Protein AF-A0A7D5MIF5-F1 (afdb_monomer_lite)

Sequence (138 aa):
MKKKLLGYWILSRGESYAINSAGEEILTATLKPGASAYAFREDGTATGYDLTGNFPEEDFNWELSKVESHDGVYSGKLSVFNDKTKANAGQLFIGADGKLSYSIAYFDNTPPELVLETIHVPVYPHKEIWVEYKYVKK

Radius of gyration: 15.12 Å; chains: 1; bounding box: 33×37×41 Å

Structure (mmCIF, N/CA/C/O backbone):
data_AF-A0A7D5MIF5-F1
#
_entry.id   AF-A0A7D5MIF5-F1
#
loop_
_atom_site.group_PDB
_atom_site.id
_atom_site.type_symbol
_atom_site.label_atom_id
_atom_site.label_alt_id
_atom_site.label_comp_id
_atom_site.label_asym_id
_atom_site.label_entity_id
_atom_site.label_seq_id
_atom_site.pdbx_PDB_ins_code
_atom_site.Cartn_x
_atom_site.Cartn_y
_atom_site.Cartn_z
_atom_site.occupancy
_atom_site.B_iso_or_equiv
_atom_site.auth_seq_id
_atom_site.auth_comp_id
_atom_site.auth_asym_id
_atom_site.auth_atom_id
_atom_site.pdbx_PDB_model_num
ATOM 1 N N . MET A 1 1 ? 3.089 7.206 14.497 1.00 79.88 1 MET A N 1
ATOM 2 C CA . MET A 1 1 ? 2.515 6.636 13.256 1.00 79.88 1 MET A CA 1
ATOM 3 C C . MET A 1 1 ? 1.491 5.520 13.494 1.00 79.88 1 MET A C 1
ATOM 5 O O . MET A 1 1 ? 0.372 5.689 13.040 1.00 79.88 1 MET A O 1
ATOM 9 N N . LYS A 1 2 ? 1.789 4.441 14.247 1.00 86.12 2 LYS A N 1
ATOM 10 C CA . LYS A 1 2 ? 0.867 3.288 14.430 1.00 86.12 2 LYS A CA 1
ATOM 11 C C . LYS A 1 2 ? -0.587 3.668 14.779 1.00 86.12 2 LYS A C 1
ATOM 13 O O . LYS A 1 2 ? -1.497 3.292 14.055 1.00 86.12 2 LYS A O 1
ATOM 18 N N . LYS A 1 3 ? -0.802 4.493 15.816 1.00 90.81 3 LYS A N 1
ATOM 19 C CA . LYS A 1 3 ? -2.149 4.974 16.205 1.00 90.81 3 LYS A CA 1
ATOM 20 C C . LYS A 1 3 ? -2.838 5.841 15.141 1.00 90.81 3 LYS A C 1
ATOM 22 O O . LYS A 1 3 ? -4.058 5.847 15.065 1.00 90.81 3 LYS A O 1
ATOM 27 N N . LYS A 1 4 ? -2.070 6.575 14.328 1.00 90.75 4 LYS A N 1
ATOM 28 C CA . LYS A 1 4 ? -2.608 7.457 13.279 1.00 90.75 4 LYS A CA 1
ATOM 29 C C . LYS A 1 4 ? -3.190 6.653 12.110 1.00 90.75 4 LYS A C 1
ATOM 31 O O . LYS A 1 4 ? -4.200 7.071 11.549 1.00 90.75 4 LYS A O 1
ATOM 36 N N . LEU A 1 5 ? -2.598 5.490 11.816 1.00 94.00 5 LEU A N 1
ATOM 37 C CA . LEU A 1 5 ? -3.027 4.581 10.751 1.00 94.00 5 LEU A CA 1
ATOM 38 C C . LEU A 1 5 ? -4.327 3.826 11.081 1.00 94.00 5 LEU A C 1
ATOM 40 O O . LEU A 1 5 ? -5.017 3.401 10.167 1.00 94.00 5 LEU A O 1
ATOM 44 N N . LEU A 1 6 ? -4.696 3.685 12.358 1.00 96.31 6 LEU A N 1
ATOM 45 C CA . LEU A 1 6 ? -5.922 2.980 12.750 1.00 96.31 6 LEU A CA 1
ATOM 46 C C . LEU A 1 6 ? -7.177 3.634 12.160 1.00 96.31 6 LEU A C 1
ATOM 48 O O . LEU A 1 6 ? -7.276 4.863 12.130 1.00 96.31 6 LEU A O 1
ATOM 52 N N . GLY A 1 7 ? -8.150 2.816 11.765 1.00 96.69 7 GLY A N 1
ATOM 53 C CA . GLY A 1 7 ? -9.421 3.258 11.188 1.00 96.69 7 GLY A CA 1
ATOM 54 C C . GLY A 1 7 ? -9.557 2.940 9.700 1.00 96.69 7 GLY A C 1
ATOM 55 O O . GLY A 1 7 ? -8.765 2.176 9.145 1.00 96.69 7 GLY A O 1
ATOM 56 N N . TYR A 1 8 ? -10.594 3.511 9.083 1.00 97.38 8 TYR A N 1
ATOM 57 C CA . TYR A 1 8 ? -10.980 3.252 7.698 1.00 97.38 8 TYR A CA 1
ATOM 58 C C . TYR A 1 8 ? -10.419 4.313 6.745 1.00 97.38 8 TYR A C 1
ATOM 60 O O . TYR A 1 8 ? -10.546 5.518 6.973 1.00 97.38 8 TYR A O 1
ATOM 68 N N . TRP A 1 9 ? -9.822 3.848 5.654 1.00 97.94 9 TRP A N 1
ATOM 69 C CA . TRP A 1 9 ? -9.142 4.644 4.643 1.00 97.94 9 TRP A CA 1
ATOM 70 C C . TRP A 1 9 ? -9.696 4.290 3.276 1.00 97.94 9 TRP A C 1
ATOM 72 O O . TRP A 1 9 ? -9.552 3.152 2.841 1.00 97.94 9 TRP A O 1
ATOM 82 N N . ILE A 1 10 ? -10.304 5.253 2.585 1.00 97.38 10 ILE A N 1
ATOM 83 C CA . ILE A 1 10 ? -10.847 5.038 1.241 1.00 97.38 10 ILE A CA 1
ATOM 84 C C . ILE A 1 10 ? -9.925 5.633 0.185 1.00 97.38 10 ILE A C 1
ATOM 86 O O . ILE A 1 10 ? -9.389 6.728 0.371 1.00 97.38 10 ILE A O 1
ATOM 90 N N . LEU A 1 11 ? -9.746 4.915 -0.921 1.00 97.62 11 LEU A N 1
ATOM 91 C CA . LEU A 1 11 ? -8.931 5.369 -2.038 1.00 97.62 11 LEU A CA 1
ATOM 92 C C . LEU A 1 11 ? -9.509 6.670 -2.605 1.00 97.62 11 LEU A C 1
ATOM 94 O O . LEU A 1 11 ? -10.678 6.723 -2.987 1.00 97.62 11 LEU A O 1
ATOM 98 N N . SER A 1 12 ? -8.696 7.716 -2.692 1.00 97.44 12 SER A N 1
ATOM 99 C CA . SER A 1 12 ? -9.042 8.962 -3.381 1.00 97.44 12 SER A CA 1
ATOM 100 C C . SER A 1 12 ? -8.341 9.090 -4.730 1.00 97.44 12 SER A C 1
ATOM 102 O O . SER A 1 12 ? -8.884 9.733 -5.625 1.00 97.44 12 SER A O 1
ATOM 104 N N . ARG A 1 13 ? -7.175 8.455 -4.897 1.00 97.12 13 ARG A N 1
ATOM 105 C CA . ARG A 1 13 ? -6.418 8.394 -6.153 1.00 97.12 13 ARG A CA 1
ATOM 106 C C . ARG A 1 13 ? -5.566 7.130 -6.178 1.00 97.12 13 ARG A C 1
ATOM 108 O O . ARG A 1 13 ? -4.960 6.802 -5.166 1.00 97.12 13 ARG A O 1
ATOM 115 N N . GLY A 1 14 ? -5.497 6.441 -7.310 1.00 97.06 14 GLY A N 1
ATOM 116 C CA . GLY A 1 14 ? -4.533 5.364 -7.525 1.00 97.06 14 GLY A CA 1
ATOM 117 C C . GLY A 1 14 ? -3.981 5.457 -8.937 1.00 97.06 14 GLY A C 1
ATOM 118 O O . GLY A 1 14 ? -4.758 5.586 -9.881 1.00 97.06 14 GLY A O 1
ATOM 119 N N . GLU A 1 15 ? -2.666 5.438 -9.078 1.00 98.19 15 GLU A N 1
ATOM 120 C CA . GLU A 1 15 ? -1.958 5.717 -10.325 1.00 98.19 15 GLU A CA 1
ATOM 121 C C . GLU A 1 15 ? -0.811 4.725 -10.474 1.00 98.19 15 GLU A C 1
ATOM 123 O O . GLU A 1 15 ? -0.050 4.508 -9.535 1.00 98.19 15 GLU A O 1
ATOM 128 N N . SER A 1 16 ? -0.700 4.103 -11.645 1.00 97.00 16 SER A N 1
ATOM 129 C CA . SER A 1 16 ? 0.454 3.275 -11.981 1.00 97.00 16 SER A CA 1
ATOM 130 C C . SER A 1 16 ? 1.349 4.013 -12.955 1.00 97.00 16 SER A C 1
ATOM 132 O O . SER A 1 16 ? 0.902 4.443 -14.021 1.00 97.00 16 SER A O 1
ATOM 134 N N . TYR A 1 17 ? 2.620 4.111 -12.602 1.00 97.69 17 TYR A N 1
ATOM 135 C CA . TYR A 1 17 ? 3.635 4.829 -13.351 1.00 97.69 17 TYR A CA 1
ATOM 136 C C . TYR A 1 17 ? 4.674 3.859 -13.890 1.00 97.69 17 TYR A C 1
ATOM 138 O O . TYR A 1 17 ? 4.924 2.815 -13.289 1.00 97.69 17 TYR A O 1
ATOM 146 N N . ALA A 1 18 ? 5.287 4.206 -15.015 1.00 97.56 18 ALA A N 1
ATOM 147 C CA . ALA A 1 18 ? 6.400 3.460 -15.574 1.00 97.56 18 ALA A CA 1
ATOM 148 C C . ALA A 1 18 ? 7.444 4.393 -16.184 1.00 97.56 18 ALA A C 1
ATOM 150 O O . ALA A 1 18 ? 7.113 5.485 -16.639 1.00 97.56 18 ALA A O 1
ATOM 151 N N . ILE A 1 19 ? 8.690 3.929 -16.280 1.00 97.75 19 ILE A N 1
ATOM 152 C CA . ILE A 1 19 ? 9.721 4.605 -17.076 1.00 97.75 19 ILE A CA 1
ATOM 153 C C . ILE A 1 19 ? 9.744 4.001 -18.484 1.00 97.75 19 ILE A C 1
ATOM 155 O O . ILE A 1 19 ? 10.046 2.818 -18.661 1.00 97.75 19 ILE A O 1
ATOM 159 N N . ASN A 1 20 ? 9.435 4.800 -19.505 1.00 92.56 20 ASN A N 1
ATOM 160 C CA . ASN A 1 20 ? 9.435 4.355 -20.899 1.00 92.56 20 ASN A CA 1
ATOM 161 C C . ASN A 1 20 ? 10.864 4.114 -21.445 1.00 92.56 20 ASN A C 1
ATOM 163 O O . ASN A 1 20 ? 11.877 4.355 -20.781 1.00 92.56 20 ASN A O 1
ATOM 167 N N . SER A 1 21 ? 10.972 3.638 -22.689 1.00 87.88 21 SER A N 1
ATOM 168 C CA . SER A 1 21 ? 12.272 3.365 -23.323 1.00 87.88 21 SER A CA 1
ATOM 169 C C . SER A 1 21 ? 13.156 4.611 -23.479 1.00 87.88 21 SER A C 1
ATOM 171 O O . SER A 1 21 ? 14.381 4.482 -23.473 1.00 87.88 21 SER A O 1
ATOM 173 N N . ALA A 1 22 ? 12.561 5.805 -23.570 1.00 91.81 22 ALA A N 1
ATOM 174 C CA . ALA A 1 22 ? 13.268 7.085 -23.618 1.00 91.81 22 ALA A CA 1
ATOM 175 C C . ALA A 1 22 ? 13.756 7.562 -22.235 1.00 91.81 22 ALA A C 1
ATOM 177 O O . ALA A 1 22 ? 14.576 8.472 -22.162 1.00 91.81 22 ALA A O 1
ATOM 178 N N . GLY A 1 23 ? 13.342 6.906 -21.144 1.00 93.75 23 GLY A N 1
ATOM 179 C CA . GLY A 1 23 ? 13.682 7.308 -19.778 1.00 93.75 23 GLY A CA 1
ATOM 180 C C . GLY A 1 23 ? 12.702 8.303 -19.157 1.00 93.75 23 GLY A C 1
ATOM 181 O O . GLY A 1 23 ? 13.037 8.901 -18.142 1.00 93.75 23 GLY A O 1
ATOM 182 N N . GLU A 1 24 ? 11.520 8.479 -19.745 1.00 96.44 24 GLU A N 1
ATOM 183 C CA . GLU A 1 24 ? 10.491 9.392 -19.246 1.00 96.44 24 GLU A CA 1
ATOM 184 C C . GLU A 1 24 ? 9.490 8.640 -18.370 1.00 96.44 24 GLU A C 1
ATOM 186 O O . GLU A 1 24 ? 9.083 7.521 -18.701 1.00 96.44 24 GLU A O 1
ATOM 191 N N . GLU A 1 25 ? 9.068 9.275 -17.280 1.00 97.31 25 GLU A N 1
ATOM 192 C CA . GLU A 1 25 ? 7.943 8.811 -16.476 1.00 97.31 25 GLU A CA 1
ATOM 193 C C . GLU A 1 25 ? 6.633 8.998 -17.244 1.00 97.31 25 GLU A C 1
ATOM 195 O O . GLU A 1 25 ? 6.338 10.076 -17.764 1.00 97.31 25 GLU A O 1
ATOM 200 N N . ILE A 1 26 ? 5.843 7.931 -17.312 1.00 97.25 26 ILE A N 1
ATOM 201 C CA . ILE A 1 26 ? 4.525 7.927 -17.933 1.00 97.25 26 ILE A CA 1
ATOM 202 C C . ILE A 1 26 ? 3.492 7.332 -16.979 1.00 97.25 26 ILE A C 1
ATOM 204 O O . ILE A 1 26 ? 3.731 6.314 -16.329 1.00 97.25 26 ILE A O 1
ATOM 208 N N . LEU A 1 27 ? 2.308 7.939 -16.946 1.00 97.19 27 LEU A N 1
ATOM 209 C CA . LEU A 1 27 ? 1.134 7.358 -16.307 1.00 97.19 27 LEU A CA 1
ATOM 210 C C . LEU A 1 27 ? 0.564 6.266 -17.222 1.00 97.19 27 LEU A C 1
ATOM 212 O O . LEU A 1 27 ? 0.212 6.530 -18.371 1.00 97.19 27 LEU A O 1
ATOM 216 N N . THR A 1 28 ? 0.470 5.041 -16.714 1.00 95.75 28 THR A N 1
ATOM 217 C CA . THR A 1 28 ? 0.037 3.866 -17.490 1.00 95.75 28 THR A CA 1
ATOM 218 C C . THR A 1 28 ? -1.401 3.456 -17.195 1.00 95.75 28 THR A C 1
ATOM 220 O O . THR A 1 28 ? -2.097 2.967 -18.084 1.00 95.75 28 THR A O 1
ATOM 223 N N . ALA A 1 29 ? -1.871 3.673 -15.966 1.00 95.44 29 ALA A N 1
ATOM 224 C CA . ALA A 1 29 ? -3.231 3.354 -15.556 1.00 95.44 29 ALA A CA 1
ATOM 225 C C . ALA A 1 29 ? -3.659 4.175 -14.337 1.00 95.44 29 ALA A C 1
ATOM 227 O O . ALA A 1 29 ? -2.831 4.604 -13.534 1.00 95.44 29 ALA A O 1
ATOM 228 N N . THR A 1 30 ? -4.972 4.326 -14.169 1.00 96.31 30 THR A N 1
ATOM 229 C CA . THR A 1 30 ? -5.580 4.951 -12.989 1.00 96.31 30 THR A CA 1
ATOM 230 C C . THR A 1 30 ? -6.656 4.057 -12.395 1.00 96.31 30 THR A C 1
ATOM 232 O O . THR A 1 30 ? -7.458 3.472 -13.125 1.00 96.31 30 THR A O 1
ATOM 235 N N . LEU A 1 31 ? -6.738 4.020 -11.070 1.00 93.19 31 LEU A N 1
ATOM 236 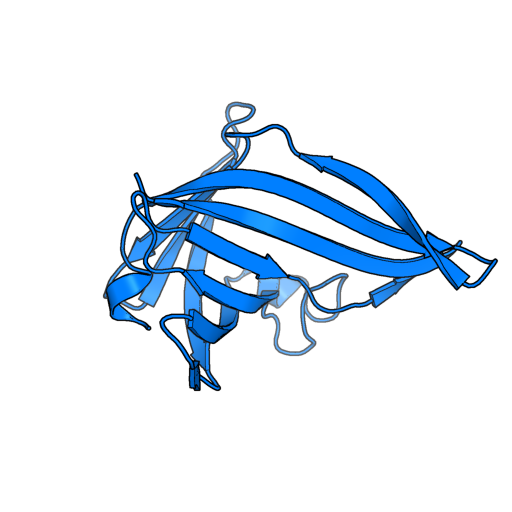C CA . LEU A 1 31 ? -7.840 3.423 -10.328 1.00 93.19 31 LEU A CA 1
ATOM 237 C C . LEU A 1 31 ? -8.911 4.472 -10.040 1.00 93.19 31 LEU A C 1
ATOM 239 O O . LEU A 1 31 ? -8.619 5.614 -9.679 1.00 93.19 31 LEU A O 1
ATOM 243 N N . LYS A 1 32 ? -10.176 4.065 -10.168 1.00 92.19 32 LYS A N 1
ATOM 244 C CA . LYS A 1 32 ? -11.318 4.923 -9.851 1.00 92.19 32 LYS A CA 1
ATOM 245 C C . LYS A 1 32 ? -11.292 5.294 -8.355 1.00 92.19 32 LYS A C 1
ATOM 247 O O . LYS A 1 32 ? -11.138 4.401 -7.521 1.00 92.19 32 LYS A O 1
ATOM 252 N N . PRO A 1 33 ? -11.502 6.566 -7.975 1.00 95.00 33 PRO A N 1
ATOM 253 C CA . PRO A 1 33 ? -11.685 6.932 -6.573 1.00 95.00 33 PRO A CA 1
ATOM 254 C C . PRO A 1 33 ? -12.816 6.123 -5.930 1.00 95.00 33 PRO A C 1
ATOM 256 O O . PRO A 1 33 ? -13.859 5.891 -6.543 1.00 95.00 33 PRO A O 1
ATOM 259 N N . GLY A 1 34 ? -12.603 5.682 -4.695 1.00 93.56 34 GLY A N 1
ATOM 260 C CA . GLY A 1 34 ? -13.528 4.816 -3.973 1.00 93.56 34 GLY A CA 1
ATOM 261 C C . GLY A 1 34 ? -13.552 3.365 -4.449 1.00 93.56 34 GLY A C 1
ATOM 262 O O . GLY A 1 34 ? -14.416 2.634 -3.990 1.00 93.56 34 GLY A O 1
ATOM 263 N N . ALA A 1 35 ? -12.646 2.942 -5.341 1.00 92.88 35 ALA A N 1
ATOM 264 C CA . ALA A 1 35 ? -12.561 1.553 -5.802 1.00 92.88 35 ALA A CA 1
ATOM 265 C C . ALA A 1 35 ? -12.021 0.583 -4.744 1.00 92.88 35 ALA A C 1
ATOM 267 O O . ALA A 1 35 ? -12.315 -0.604 -4.806 1.00 92.88 35 ALA A O 1
ATOM 268 N N . SER A 1 36 ? -11.241 1.067 -3.780 1.00 94.12 36 SER A N 1
ATOM 269 C CA . SER A 1 36 ? -10.700 0.234 -2.711 1.00 94.12 36 SER A CA 1
ATOM 270 C C . SER A 1 36 ? -10.642 0.971 -1.380 1.00 94.12 36 SER A C 1
ATOM 272 O O . SER A 1 36 ? -10.726 2.205 -1.316 1.00 94.12 36 SER A O 1
ATOM 274 N N . ALA A 1 37 ? -10.495 0.205 -0.304 1.00 95.56 37 ALA A N 1
ATOM 275 C CA . ALA A 1 37 ? -10.264 0.734 1.031 1.00 95.56 37 ALA A CA 1
ATOM 276 C C . ALA A 1 37 ? -9.413 -0.209 1.887 1.00 95.56 37 ALA A C 1
ATOM 278 O O . ALA A 1 37 ? -9.308 -1.400 1.600 1.00 95.56 37 ALA A O 1
ATOM 279 N N . TYR A 1 38 ? -8.866 0.331 2.976 1.00 96.56 38 TYR A N 1
ATOM 280 C CA . TYR A 1 38 ? -8.260 -0.435 4.062 1.00 96.56 38 TYR A CA 1
ATOM 281 C C . TYR A 1 38 ? -8.860 -0.040 5.412 1.00 96.56 38 TYR A C 1
ATOM 283 O O . TYR A 1 38 ? -9.070 1.141 5.684 1.00 96.56 38 TYR A O 1
ATOM 291 N N . ALA A 1 39 ? -9.071 -1.019 6.292 1.00 97.00 39 ALA A N 1
ATOM 292 C CA . ALA A 1 39 ? -9.397 -0.802 7.699 1.00 97.00 39 ALA A CA 1
ATOM 293 C C . ALA A 1 39 ? -8.301 -1.393 8.592 1.00 97.00 39 ALA A C 1
ATOM 295 O O . ALA A 1 39 ? -8.217 -2.611 8.708 1.00 97.00 39 ALA A O 1
ATOM 296 N N . PHE A 1 40 ? -7.480 -0.553 9.231 1.00 97.19 40 PHE A N 1
ATOM 297 C CA . PHE A 1 40 ? -6.398 -0.998 10.123 1.00 97.19 40 PHE A CA 1
ATOM 298 C C . PHE A 1 40 ? -6.857 -1.040 11.585 1.00 97.19 40 PHE A C 1
ATOM 300 O O . PHE A 1 40 ? -7.428 -0.067 12.090 1.00 97.19 40 PHE A O 1
ATOM 307 N N . ARG A 1 41 ? -6.562 -2.145 12.279 1.00 96.81 41 ARG A N 1
ATOM 308 C CA . ARG A 1 41 ? -6.970 -2.412 13.668 1.00 96.81 41 ARG A CA 1
ATOM 309 C C . ARG A 1 41 ? -5.778 -2.442 14.625 1.00 96.81 41 ARG A C 1
ATOM 311 O O . ARG A 1 41 ? -4.630 -2.633 14.223 1.00 96.81 41 ARG A O 1
ATOM 318 N N . GLU A 1 42 ? -6.054 -2.198 15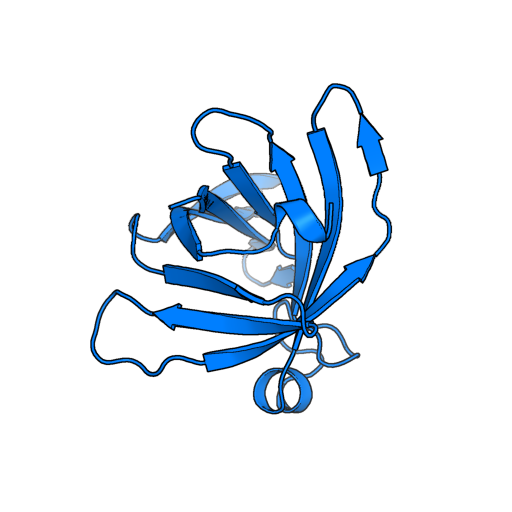.906 1.00 95.56 42 GLU A N 1
ATOM 319 C CA . GLU A 1 42 ? -5.029 -2.058 16.953 1.00 95.56 42 GLU A CA 1
ATOM 320 C C . GLU A 1 42 ? -4.240 -3.352 17.202 1.00 95.56 42 GLU A C 1
ATOM 322 O O . GLU A 1 42 ? -3.042 -3.299 17.496 1.00 95.56 42 GLU A O 1
ATOM 327 N N . ASP A 1 43 ? -4.891 -4.498 16.998 1.00 95.75 43 ASP A N 1
ATOM 328 C CA . ASP A 1 43 ? -4.329 -5.844 17.135 1.00 95.75 43 ASP A CA 1
ATOM 329 C C . ASP A 1 43 ? -3.305 -6.216 16.045 1.00 95.75 43 ASP A C 1
ATOM 331 O O . ASP A 1 43 ? -2.681 -7.270 16.127 1.00 95.75 43 ASP A O 1
ATOM 335 N N . GLY A 1 44 ? -3.076 -5.343 15.057 1.00 95.50 44 GLY A N 1
ATOM 336 C CA . GLY A 1 44 ? -2.159 -5.610 13.947 1.00 95.50 44 GLY A CA 1
ATOM 337 C C . GLY A 1 44 ? -2.814 -6.314 12.760 1.00 95.50 44 GLY A C 1
ATOM 338 O O . GLY A 1 44 ? -2.108 -6.686 11.825 1.00 95.50 44 GLY A O 1
ATOM 339 N N . THR A 1 45 ? -4.140 -6.455 12.750 1.00 97.25 45 THR A N 1
ATOM 340 C CA . THR A 1 45 ? -4.896 -6.919 11.581 1.00 97.25 45 THR A CA 1
ATOM 341 C C . THR A 1 45 ? -5.417 -5.751 10.746 1.00 97.25 45 THR A C 1
ATOM 343 O O . THR A 1 45 ? -5.570 -4.619 11.222 1.00 97.25 45 THR A O 1
ATOM 346 N N . ALA A 1 46 ? -5.663 -6.007 9.467 1.00 96.81 46 ALA A N 1
ATOM 347 C CA . ALA A 1 46 ? -6.299 -5.080 8.549 1.00 96.81 46 ALA A CA 1
ATOM 348 C C . ALA A 1 46 ? -7.224 -5.825 7.590 1.00 96.81 46 ALA A C 1
ATOM 350 O O . ALA A 1 46 ? -6.963 -6.975 7.263 1.00 96.81 46 ALA A O 1
ATOM 351 N N . THR A 1 47 ? -8.269 -5.159 7.111 1.00 96.06 47 THR A N 1
ATOM 352 C CA . THR A 1 47 ? -9.115 -5.674 6.024 1.00 96.06 47 THR A CA 1
ATOM 353 C C . THR A 1 47 ? -8.964 -4.764 4.814 1.00 96.06 47 THR A C 1
ATOM 355 O O . THR A 1 47 ? -9.082 -3.544 4.951 1.00 96.06 47 THR A O 1
ATOM 358 N N . GLY A 1 48 ? -8.658 -5.340 3.656 1.00 94.62 48 GLY A N 1
ATOM 359 C CA . GLY A 1 48 ? -8.702 -4.689 2.354 1.00 94.62 48 GLY A CA 1
ATOM 360 C C . GLY A 1 48 ? -10.053 -4.933 1.690 1.00 94.62 48 GLY A C 1
ATOM 361 O O . GLY A 1 48 ? -10.574 -6.045 1.733 1.00 94.62 48 GLY A O 1
ATOM 362 N N . TYR A 1 49 ? -10.611 -3.896 1.079 1.00 92.31 49 TYR A N 1
ATOM 363 C CA . TYR A 1 49 ? -11.909 -3.942 0.414 1.00 92.31 49 TYR A CA 1
ATOM 364 C C . TYR A 1 49 ? -11.730 -3.643 -1.072 1.00 92.31 49 TYR A C 1
ATOM 366 O O . TYR A 1 49 ? -11.109 -2.635 -1.419 1.00 92.31 49 TYR A O 1
ATOM 374 N N . ASP A 1 50 ? -12.322 -4.471 -1.930 1.00 90.50 50 ASP A N 1
ATOM 375 C CA . ASP A 1 50 ? -12.638 -4.113 -3.313 1.00 90.50 50 ASP A CA 1
ATOM 376 C C . ASP A 1 50 ? -14.086 -3.615 -3.357 1.00 90.50 50 ASP A C 1
ATOM 378 O O . ASP A 1 50 ? -15.037 -4.361 -3.138 1.00 90.50 50 ASP A O 1
ATOM 382 N N . LEU A 1 51 ? -14.241 -2.318 -3.607 1.00 87.94 51 LEU A N 1
ATOM 383 C CA . LEU A 1 51 ? -15.518 -1.608 -3.586 1.00 87.94 51 LEU A CA 1
ATOM 384 C C . LEU A 1 51 ? -16.107 -1.437 -4.995 1.00 87.94 51 LEU A C 1
ATOM 386 O O . LEU A 1 51 ? -17.070 -0.691 -5.183 1.00 87.94 51 LEU A O 1
ATOM 390 N N . THR A 1 52 ? -15.524 -2.087 -6.006 1.00 83.25 52 THR A N 1
ATOM 391 C CA . THR A 1 52 ? -15.982 -2.004 -7.401 1.00 83.25 52 THR A CA 1
ATOM 392 C C . THR A 1 52 ? -17.008 -3.076 -7.781 1.00 83.25 52 THR A C 1
ATOM 394 O O . THR A 1 52 ? -17.605 -2.982 -8.855 1.00 83.25 52 THR A O 1
ATOM 397 N N . GLY A 1 53 ? -17.275 -4.054 -6.906 1.00 70.50 53 GLY A N 1
ATOM 398 C CA . GLY A 1 53 ? -18.230 -5.142 -7.143 1.00 70.50 53 GLY A CA 1
ATOM 399 C C . GLY A 1 53 ? -18.611 -5.921 -5.876 1.00 70.50 53 GLY A C 1
ATOM 400 O O . GLY A 1 53 ? -18.598 -5.374 -4.782 1.00 70.50 53 GLY A O 1
ATOM 401 N N . ASN A 1 54 ? -18.940 -7.211 -6.031 1.00 62.19 54 ASN A N 1
ATOM 402 C CA . ASN A 1 54 ? -19.229 -8.158 -4.932 1.00 62.19 54 ASN A CA 1
ATOM 403 C C . ASN A 1 54 ? -17.970 -8.923 -4.465 1.00 62.19 54 ASN A C 1
ATOM 405 O O . ASN A 1 54 ? -18.067 -10.056 -3.988 1.00 62.19 54 ASN A O 1
ATOM 409 N N . PHE A 1 55 ? -16.781 -8.374 -4.713 1.00 59.72 55 PHE A N 1
ATOM 410 C CA . PHE A 1 55 ? -15.524 -9.061 -4.433 1.00 59.72 55 PHE A CA 1
ATOM 411 C C . PHE A 1 55 ? -15.263 -9.142 -2.923 1.00 59.72 55 PHE A C 1
ATOM 413 O O . PHE A 1 55 ? -15.714 -8.276 -2.173 1.00 59.72 55 PHE A O 1
ATOM 420 N N . PRO A 1 56 ? -14.589 -10.208 -2.457 1.00 67.50 56 PRO A N 1
ATOM 421 C CA . PRO A 1 56 ? -14.450 -10.449 -1.034 1.00 67.50 56 PRO A CA 1
ATOM 422 C C . PRO A 1 56 ? -13.532 -9.418 -0.383 1.00 67.50 56 PRO A C 1
ATOM 424 O O . PRO A 1 56 ? -12.494 -9.039 -0.925 1.00 67.50 56 PRO A O 1
ATOM 427 N N . GLU A 1 57 ? -13.915 -9.039 0.829 1.00 84.94 57 GLU A N 1
ATOM 428 C CA . GLU A 1 57 ? -13.010 -8.491 1.827 1.00 84.94 57 GLU A CA 1
ATOM 429 C C . GLU A 1 57 ? -11.828 -9.452 2.010 1.00 84.94 57 GLU A C 1
ATOM 431 O O . GLU A 1 57 ? -12.003 -10.674 2.072 1.00 84.94 57 GLU A O 1
ATOM 436 N N . GLU A 1 58 ? -10.616 -8.911 2.074 1.00 91.19 58 GLU A N 1
ATOM 437 C CA . GLU A 1 58 ? -9.417 -9.702 2.315 1.00 91.19 58 GLU A CA 1
ATOM 438 C C . GLU A 1 58 ? -8.744 -9.260 3.605 1.00 91.19 58 GLU A C 1
ATOM 440 O O . GLU A 1 58 ? -8.391 -8.093 3.773 1.00 91.19 58 GLU A O 1
ATOM 445 N N . ASP A 1 59 ? -8.546 -10.208 4.516 1.00 95.44 59 ASP A N 1
ATOM 446 C CA . ASP A 1 59 ? -7.868 -9.950 5.775 1.00 95.44 59 ASP A CA 1
ATOM 447 C C . ASP A 1 59 ? -6.352 -10.120 5.645 1.00 95.44 59 ASP A C 1
ATOM 449 O O . ASP A 1 59 ? -5.829 -11.035 4.996 1.00 95.44 59 ASP A O 1
ATOM 453 N N . PHE A 1 60 ? -5.644 -9.218 6.313 1.00 96.56 60 PHE A N 1
ATOM 454 C CA . PHE A 1 60 ? -4.198 -9.115 6.369 1.00 96.56 60 PHE A CA 1
ATOM 455 C C . PHE A 1 60 ? -3.739 -8.918 7.810 1.00 96.56 60 PHE A C 1
ATOM 457 O O . PHE A 1 60 ? -4.445 -8.373 8.656 1.00 96.56 60 PHE A O 1
ATOM 464 N N . ASN A 1 61 ? -2.491 -9.281 8.065 1.00 98.12 61 ASN A N 1
ATOM 465 C CA . ASN A 1 61 ? -1.706 -8.687 9.134 1.00 98.12 61 ASN A CA 1
ATOM 466 C C . ASN A 1 61 ? -0.939 -7.490 8.570 1.00 98.12 61 ASN A C 1
ATOM 468 O O . ASN A 1 61 ? -0.607 -7.471 7.381 1.00 98.12 61 ASN A O 1
ATOM 472 N N . TRP A 1 62 ? -0.625 -6.509 9.412 1.00 97.44 62 TRP A N 1
ATOM 473 C CA . TRP A 1 62 ? 0.174 -5.355 9.019 1.00 97.44 62 TRP A CA 1
ATOM 474 C C . TRP A 1 62 ? 1.235 -4.986 10.052 1.00 97.44 62 TRP A C 1
ATOM 476 O O . TRP A 1 62 ? 1.078 -5.169 11.260 1.00 97.44 62 TRP A O 1
ATOM 486 N N . GLU A 1 63 ? 2.323 -4.402 9.562 1.00 96.06 63 GLU A N 1
ATOM 487 C CA . GLU A 1 63 ? 3.411 -3.884 10.384 1.00 96.06 63 GLU A CA 1
ATOM 488 C C . GLU A 1 63 ? 3.967 -2.575 9.812 1.00 96.06 63 GLU A C 1
ATOM 490 O O . GLU A 1 63 ? 3.943 -2.338 8.603 1.00 96.06 63 GLU A O 1
ATOM 495 N N . LEU A 1 64 ? 4.495 -1.729 10.700 1.00 95.06 64 LEU A N 1
ATOM 496 C CA . LEU A 1 64 ? 5.222 -0.513 10.344 1.00 95.06 64 LEU A CA 1
ATOM 497 C C . LEU A 1 64 ? 6.673 -0.637 10.792 1.00 95.06 64 LEU A C 1
ATOM 499 O O . LEU A 1 64 ? 6.946 -1.027 11.927 1.00 95.06 64 LEU A O 1
ATOM 503 N N . SER A 1 65 ? 7.595 -0.239 9.925 1.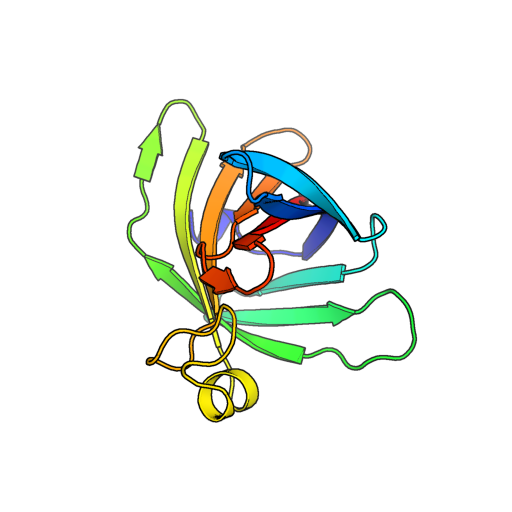00 93.81 65 SER A N 1
ATOM 504 C CA . SER A 1 65 ? 9.023 -0.163 10.230 1.00 93.81 65 SER A CA 1
ATOM 505 C C . SER A 1 65 ? 9.623 1.134 9.691 1.00 93.81 65 SER A C 1
ATOM 507 O O . SER A 1 65 ? 9.007 1.802 8.862 1.00 93.81 65 SER A O 1
ATOM 509 N N . LYS A 1 66 ? 10.821 1.491 10.181 1.00 87.94 66 LYS A N 1
ATOM 510 C CA . LYS A 1 66 ? 11.579 2.681 9.746 1.00 87.94 66 LYS A CA 1
ATOM 511 C C . LYS A 1 66 ? 10.747 3.971 9.788 1.00 87.94 66 LYS A C 1
ATOM 513 O O . LYS A 1 66 ? 10.719 4.728 8.830 1.00 87.94 66 LYS A O 1
ATOM 518 N N . VAL A 1 67 ? 10.001 4.156 10.877 1.00 88.44 67 VAL A N 1
ATOM 519 C CA . VAL A 1 67 ? 9.106 5.305 11.031 1.00 88.44 67 VAL A CA 1
ATOM 520 C C . VAL A 1 67 ? 9.919 6.545 11.368 1.00 88.44 67 VAL A C 1
ATOM 522 O O . VAL A 1 67 ? 10.561 6.592 12.416 1.00 88.44 67 VAL A O 1
ATOM 525 N N . GLU A 1 68 ? 9.811 7.555 10.520 1.00 90.62 68 GLU A N 1
ATOM 526 C CA . GLU A 1 68 ? 10.423 8.867 10.690 1.00 90.62 68 GLU A CA 1
ATOM 527 C C . GLU A 1 68 ? 9.333 9.944 10.678 1.00 90.62 68 GLU A C 1
ATOM 529 O O . GLU A 1 68 ? 8.212 9.729 10.208 1.00 90.62 68 GLU A O 1
ATOM 534 N N . SER A 1 69 ? 9.630 11.104 11.259 1.00 86.44 69 SER A N 1
ATOM 535 C CA . SER A 1 69 ? 8.718 12.246 11.238 1.00 86.44 69 SER A CA 1
ATOM 536 C C . SER A 1 69 ? 9.479 13.530 10.977 1.00 86.44 69 SER A C 1
ATOM 538 O O . SER A 1 69 ? 10.428 13.832 11.702 1.00 86.44 69 SER A O 1
ATOM 540 N N . HIS A 1 70 ? 9.019 14.301 10.000 1.00 81.56 70 HIS A N 1
ATOM 541 C CA . HIS A 1 70 ? 9.568 15.604 9.657 1.00 81.56 70 HIS A CA 1
ATOM 542 C C . HIS A 1 70 ? 8.430 16.534 9.237 1.00 81.56 70 HIS A C 1
ATOM 544 O O . HIS A 1 70 ? 7.569 16.131 8.461 1.00 81.56 70 HIS A O 1
ATOM 550 N N . ASP A 1 71 ? 8.386 17.743 9.800 1.00 81.31 71 ASP A N 1
ATOM 551 C CA . ASP A 1 71 ? 7.438 18.806 9.434 1.00 81.31 71 ASP A CA 1
ATOM 552 C C . ASP A 1 71 ? 5.963 18.365 9.327 1.00 81.31 71 ASP A C 1
ATOM 554 O O . ASP A 1 71 ? 5.233 18.732 8.411 1.00 81.31 71 ASP A O 1
ATOM 558 N N . GLY A 1 72 ? 5.503 17.544 10.279 1.00 73.19 72 GLY A N 1
ATOM 559 C CA . GLY A 1 72 ? 4.115 17.056 10.318 1.00 73.19 72 GLY A CA 1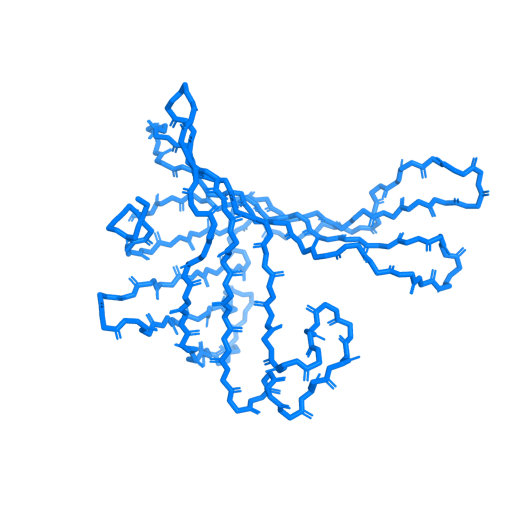
ATOM 560 C C . GLY A 1 72 ? 3.806 15.900 9.356 1.00 73.19 72 GLY A C 1
ATOM 561 O O . GLY A 1 72 ? 2.697 15.361 9.397 1.00 73.19 72 GLY A O 1
ATOM 562 N N . VAL A 1 73 ? 4.784 15.464 8.561 1.00 84.00 73 VAL A N 1
ATOM 563 C CA . VAL A 1 73 ? 4.730 14.256 7.734 1.00 84.00 73 VAL A CA 1
ATOM 564 C C . VAL A 1 73 ? 5.353 13.094 8.499 1.00 84.00 73 VAL A C 1
ATOM 566 O O . VAL A 1 73 ? 6.433 13.217 9.076 1.00 84.00 73 VAL A O 1
ATOM 569 N N . TYR A 1 74 ? 4.668 11.950 8.511 1.00 88.94 74 TYR A N 1
ATOM 570 C CA . TYR A 1 74 ? 5.206 10.705 9.066 1.00 88.94 74 TYR A CA 1
ATOM 571 C C . TYR A 1 74 ? 5.462 9.733 7.926 1.00 88.94 74 TYR A C 1
ATOM 573 O O . TYR A 1 74 ? 4.511 9.328 7.258 1.00 88.94 74 TYR A O 1
ATOM 581 N N . SER A 1 75 ? 6.714 9.343 7.726 1.00 93.50 75 SER A N 1
ATOM 582 C CA . SER A 1 75 ? 7.120 8.420 6.670 1.00 93.50 75 SER A CA 1
ATOM 583 C C . SER A 1 75 ? 7.612 7.093 7.242 1.00 93.50 75 SER A C 1
ATOM 585 O O . SER A 1 75 ? 7.928 6.984 8.427 1.00 93.50 75 SER A O 1
ATOM 587 N N . GLY A 1 76 ? 7.642 6.050 6.418 1.00 94.94 76 GLY A N 1
ATOM 588 C CA . GLY A 1 76 ? 8.251 4.776 6.784 1.00 94.94 76 GLY A CA 1
ATOM 589 C C . GLY A 1 76 ? 7.951 3.674 5.783 1.00 94.94 76 GLY A C 1
ATOM 590 O O . GLY A 1 76 ? 7.690 3.939 4.610 1.00 94.94 76 GLY A O 1
ATOM 591 N N . LYS A 1 77 ? 7.952 2.428 6.262 1.00 96.38 77 LYS A N 1
ATOM 592 C CA . LYS A 1 77 ? 7.574 1.248 5.481 1.00 96.38 77 LYS A CA 1
ATOM 593 C C . LYS A 1 77 ? 6.369 0.551 6.109 1.00 96.38 77 LYS A C 1
ATOM 595 O O . LYS A 1 77 ? 6.460 0.079 7.244 1.00 96.38 77 LYS A O 1
ATOM 600 N N . LEU A 1 78 ? 5.274 0.453 5.359 1.00 97.19 78 LEU A N 1
ATOM 601 C CA . LEU A 1 78 ? 4.100 -0.355 5.692 1.00 97.19 78 LEU A CA 1
ATOM 602 C C . LEU A 1 78 ? 4.217 -1.695 4.975 1.00 97.19 78 LEU A C 1
ATOM 604 O O . LEU A 1 78 ? 4.460 -1.724 3.776 1.00 97.19 78 LEU A O 1
ATOM 608 N N . SER A 1 79 ? 4.032 -2.801 5.686 1.00 97.25 79 SER A N 1
ATOM 609 C CA . SER A 1 79 ? 3.923 -4.120 5.059 1.00 97.25 79 SER A CA 1
ATOM 610 C C . SER A 1 79 ? 2.595 -4.755 5.430 1.00 97.25 79 SER A C 1
ATOM 612 O O . SER A 1 79 ? 2.225 -4.733 6.603 1.00 97.25 79 SER A O 1
ATOM 614 N N . VAL A 1 80 ? 1.905 -5.326 4.447 1.00 96.81 80 VAL A N 1
ATOM 615 C CA . VAL A 1 80 ? 0.682 -6.114 4.632 1.00 96.81 80 VAL A CA 1
ATOM 616 C C . VAL A 1 80 ? 0.913 -7.534 4.133 1.00 96.81 80 VAL A C 1
ATOM 618 O O . VAL A 1 80 ? 1.619 -7.749 3.143 1.00 96.81 80 VAL A O 1
ATOM 621 N N . PHE A 1 81 ? 0.380 -8.520 4.850 1.00 97.38 81 PHE A N 1
ATOM 622 C CA . PHE A 1 81 ? 0.604 -9.921 4.511 1.00 97.38 81 PHE A CA 1
ATOM 623 C C . PHE A 1 81 ? -0.467 -10.863 5.050 1.00 97.38 81 PHE A C 1
ATOM 625 O O . PHE A 1 81 ? -1.000 -10.691 6.146 1.00 97.38 81 PHE A O 1
ATOM 632 N N . ASN A 1 82 ? -0.724 -11.915 4.289 1.00 96.56 82 ASN A N 1
ATOM 633 C CA . ASN A 1 82 ? -1.577 -13.039 4.647 1.00 96.56 82 ASN A CA 1
ATOM 634 C C . ASN A 1 82 ? -1.064 -14.306 3.944 1.00 96.56 82 ASN A C 1
ATOM 636 O O . ASN A 1 82 ? 0.042 -14.325 3.401 1.00 96.56 82 ASN A O 1
ATOM 640 N N . ASP A 1 83 ? -1.846 -15.380 3.958 1.00 96.50 83 ASP A N 1
ATOM 641 C CA . ASP A 1 83 ? -1.431 -16.632 3.322 1.00 96.50 83 ASP A CA 1
ATOM 642 C C . ASP A 1 83 ? -1.334 -16.510 1.795 1.00 96.50 83 ASP A C 1
ATOM 644 O O . ASP A 1 83 ? -0.450 -17.119 1.192 1.00 96.50 83 ASP A O 1
ATOM 648 N N . LYS A 1 84 ? -2.157 -15.660 1.163 1.00 94.06 84 LYS A N 1
ATOM 649 C CA . LYS A 1 84 ? -2.078 -15.406 -0.281 1.00 94.06 84 LYS A CA 1
ATOM 650 C C . LYS A 1 84 ? -0.805 -14.653 -0.654 1.00 94.06 84 LYS A C 1
ATOM 652 O O . LYS A 1 84 ? -0.137 -15.050 -1.606 1.00 94.06 84 LYS A O 1
ATOM 657 N N . THR A 1 85 ? -0.431 -13.598 0.072 1.00 94.94 85 THR A N 1
ATOM 658 C CA . THR A 1 85 ? 0.804 -12.853 -0.238 1.00 94.94 85 THR A CA 1
ATOM 659 C C . THR A 1 85 ? 2.035 -13.728 -0.008 1.00 94.94 85 THR A C 1
ATOM 661 O O . THR A 1 85 ? 2.959 -13.709 -0.814 1.00 94.94 85 THR A O 1
ATOM 664 N N . LYS A 1 86 ? 2.022 -14.577 1.029 1.00 96.00 86 LYS A N 1
ATOM 665 C CA . LYS A 1 86 ? 3.088 -15.558 1.283 1.00 96.00 86 LYS A CA 1
ATOM 666 C C . LYS A 1 86 ? 3.198 -16.607 0.180 1.00 96.00 86 LYS A C 1
ATOM 668 O O . LYS A 1 86 ? 4.305 -16.917 -0.245 1.00 96.00 86 LYS A O 1
ATOM 673 N N . ALA A 1 87 ? 2.071 -17.129 -0.303 1.00 96.75 87 ALA A N 1
ATOM 674 C CA . ALA A 1 87 ? 2.053 -18.087 -1.408 1.00 96.75 87 ALA A CA 1
ATOM 675 C C . ALA A 1 87 ? 2.594 -17.494 -2.723 1.00 96.75 87 ALA A C 1
ATOM 677 O O . ALA A 1 87 ? 3.073 -18.233 -3.577 1.00 96.75 87 ALA A O 1
ATOM 678 N N . ASN A 1 88 ? 2.549 -16.166 -2.865 1.00 95.75 88 ASN A N 1
ATOM 679 C CA . ASN A 1 88 ? 3.031 -15.423 -4.027 1.00 95.75 88 ASN A CA 1
ATOM 680 C C . ASN A 1 88 ? 4.348 -14.670 -3.747 1.00 95.75 88 ASN A C 1
ATOM 682 O O . ASN A 1 88 ? 4.641 -13.668 -4.399 1.00 95.75 88 ASN A O 1
ATOM 686 N N . ALA A 1 89 ? 5.149 -15.127 -2.778 1.00 96.44 89 ALA A N 1
ATOM 687 C CA . ALA A 1 89 ? 6.438 -14.516 -2.460 1.00 96.44 89 ALA A CA 1
ATOM 688 C C . ALA A 1 89 ? 7.340 -14.397 -3.703 1.00 96.44 89 ALA A C 1
ATOM 690 O O . ALA A 1 89 ? 7.497 -15.347 -4.471 1.00 96.44 89 ALA A O 1
ATOM 691 N N . GLY A 1 90 ? 7.940 -13.220 -3.893 1.00 91.31 90 GLY A N 1
ATOM 692 C CA . GLY A 1 90 ? 8.792 -1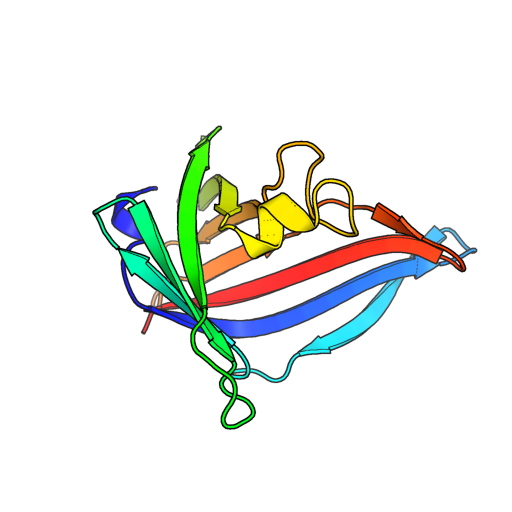2.917 -5.047 1.00 91.31 90 GLY A CA 1
ATOM 693 C C . GLY A 1 90 ? 8.045 -12.590 -6.346 1.00 91.31 90 GLY A C 1
ATOM 694 O O . GLY A 1 90 ? 8.699 -12.338 -7.358 1.00 91.31 90 GLY A O 1
ATOM 695 N N . GLN A 1 91 ? 6.707 -12.579 -6.347 1.00 92.00 91 GLN A N 1
ATOM 696 C CA . GLN A 1 91 ? 5.931 -12.036 -7.465 1.00 92.00 91 GLN A CA 1
ATOM 697 C C . GLN A 1 91 ? 5.923 -10.500 -7.464 1.00 92.00 91 GLN A C 1
ATOM 699 O O . GLN A 1 91 ? 6.409 -9.850 -6.542 1.00 92.00 91 GLN A O 1
ATOM 704 N N . LEU A 1 92 ? 5.361 -9.911 -8.524 1.00 87.69 92 LEU A N 1
ATOM 705 C CA . LEU A 1 92 ? 5.277 -8.464 -8.730 1.00 87.69 92 LEU A CA 1
ATOM 706 C C . LEU A 1 92 ? 4.797 -7.730 -7.459 1.00 87.69 92 LEU A C 1
ATOM 708 O O . LEU A 1 92 ? 3.740 -8.042 -6.916 1.00 87.69 92 LEU A O 1
ATOM 712 N N . PHE A 1 93 ? 5.599 -6.767 -6.991 1.00 92.12 93 PHE A N 1
ATOM 713 C CA . PHE A 1 93 ? 5.431 -5.983 -5.752 1.00 92.12 93 PHE A CA 1
ATOM 714 C C . PHE A 1 93 ? 5.475 -6.760 -4.419 1.00 92.12 93 PHE A C 1
ATOM 716 O O . PHE A 1 93 ? 5.567 -6.134 -3.360 1.00 92.12 93 PHE A O 1
ATOM 723 N N . ILE A 1 94 ? 5.456 -8.096 -4.436 1.00 95.25 94 ILE A N 1
ATOM 724 C CA . ILE A 1 94 ? 5.536 -8.942 -3.241 1.00 95.25 94 ILE A CA 1
ATOM 725 C C . ILE A 1 94 ? 6.995 -9.336 -3.005 1.00 95.25 94 ILE A C 1
ATOM 727 O O . ILE A 1 94 ? 7.635 -9.994 -3.824 1.00 95.25 94 ILE A O 1
ATOM 731 N N . GLY A 1 95 ? 7.526 -8.960 -1.842 1.00 93.69 95 GLY A N 1
ATOM 732 C CA . GLY A 1 95 ? 8.885 -9.311 -1.452 1.00 93.69 95 GLY A CA 1
ATOM 733 C C . GLY A 1 95 ? 9.108 -10.825 -1.373 1.00 93.69 95 GLY A C 1
ATOM 734 O O . GLY A 1 95 ? 8.175 -11.620 -1.239 1.00 93.69 95 GLY A O 1
ATOM 735 N N . ALA A 1 96 ? 10.374 -11.243 -1.400 1.00 94.94 96 ALA A N 1
ATOM 736 C CA . ALA A 1 96 ? 10.750 -12.643 -1.175 1.00 94.94 96 ALA A CA 1
ATOM 737 C C . ALA A 1 96 ? 10.357 -13.154 0.229 1.00 94.94 96 ALA A C 1
ATOM 739 O O . ALA A 1 96 ? 10.287 -14.356 0.460 1.00 94.94 96 ALA A O 1
ATOM 740 N N . ASP A 1 97 ? 10.074 -12.241 1.160 1.00 95.31 97 ASP A N 1
ATOM 741 C CA . ASP A 1 97 ? 9.528 -12.509 2.492 1.00 95.31 97 ASP A CA 1
ATOM 742 C C . ASP A 1 97 ? 8.000 -12.720 2.501 1.00 95.31 97 ASP A C 1
ATOM 744 O O . ASP A 1 97 ? 7.410 -12.919 3.565 1.00 95.31 97 ASP A O 1
ATOM 748 N N . GLY A 1 98 ? 7.346 -12.679 1.334 1.00 96.56 98 GLY A N 1
ATOM 749 C CA . GLY A 1 98 ? 5.902 -12.865 1.196 1.00 96.56 98 GLY A CA 1
ATOM 750 C C . GLY A 1 98 ? 5.074 -11.658 1.635 1.00 96.56 98 GLY A C 1
ATOM 751 O O . GLY A 1 98 ? 3.867 -11.793 1.863 1.00 96.56 98 GLY A O 1
ATOM 752 N N . LYS A 1 99 ? 5.702 -10.487 1.795 1.00 97.00 99 LYS A N 1
ATOM 753 C CA . LYS A 1 99 ? 5.037 -9.251 2.215 1.00 97.00 99 LYS A CA 1
ATOM 754 C C . LYS A 1 99 ? 4.842 -8.308 1.036 1.00 97.00 99 LYS A C 1
ATOM 756 O O . LYS A 1 99 ? 5.782 -8.020 0.295 1.00 97.00 99 LYS A O 1
ATOM 761 N N . LEU A 1 100 ? 3.641 -7.748 0.921 1.00 96.25 100 LEU A N 1
ATOM 762 C CA . LEU A 1 100 ? 3.400 -6.590 0.068 1.00 96.25 100 LEU A CA 1
ATOM 763 C C . LEU A 1 100 ? 3.803 -5.341 0.851 1.00 96.25 100 LEU A C 1
ATOM 765 O O . LEU A 1 100 ? 3.241 -5.044 1.905 1.00 96.25 100 LEU A O 1
ATOM 769 N N . SER A 1 101 ? 4.841 -4.662 0.372 1.00 95.81 101 SER A N 1
ATOM 770 C CA . SER A 1 101 ? 5.479 -3.551 1.073 1.00 95.81 101 SER A CA 1
ATOM 771 C C . SER A 1 101 ? 5.271 -2.235 0.341 1.00 95.81 101 SER A C 1
ATOM 773 O O . SER A 1 101 ? 5.451 -2.170 -0.873 1.00 95.81 101 SER A O 1
ATOM 775 N N . TYR A 1 102 ? 5.009 -1.184 1.109 1.00 97.31 102 TYR A N 1
ATOM 776 C CA . TYR A 1 102 ? 4.874 0.180 0.628 1.00 97.31 102 TYR A CA 1
ATOM 777 C C . TYR A 1 102 ? 5.834 1.116 1.354 1.00 97.31 102 TYR A C 1
ATOM 779 O O . TYR A 1 102 ? 5.983 1.027 2.580 1.00 97.31 102 TYR A O 1
ATOM 787 N N . SER A 1 103 ? 6.406 2.066 0.619 1.00 96.94 103 SER A N 1
ATOM 788 C CA . SER A 1 103 ? 6.771 3.356 1.201 1.00 96.94 103 SER A CA 1
ATOM 789 C C . SER A 1 103 ? 5.474 4.048 1.610 1.00 96.94 103 SER A C 1
ATOM 791 O O . SER A 1 103 ? 4.518 4.093 0.841 1.00 96.94 103 SER A O 1
ATOM 793 N N . ILE A 1 104 ? 5.403 4.530 2.845 1.00 97.12 104 ILE A N 1
ATOM 794 C CA . ILE A 1 104 ? 4.201 5.153 3.401 1.00 97.12 104 ILE A CA 1
ATOM 795 C C . ILE A 1 104 ? 4.519 6.583 3.815 1.00 97.12 104 ILE A C 1
ATOM 797 O O . ILE A 1 104 ? 5.527 6.812 4.476 1.00 97.12 104 ILE A O 1
ATOM 801 N N . ALA A 1 105 ? 3.630 7.518 3.488 1.00 96.12 105 ALA A N 1
ATOM 802 C CA . ALA A 1 105 ? 3.624 8.879 4.007 1.00 96.12 105 ALA A CA 1
ATOM 803 C C . ALA A 1 105 ? 2.228 9.227 4.541 1.00 96.12 105 ALA A C 1
ATOM 805 O O . ALA A 1 105 ? 1.225 9.104 3.842 1.00 96.12 105 ALA A O 1
ATOM 806 N N . TYR A 1 106 ? 2.154 9.652 5.797 1.00 95.56 106 TYR A N 1
ATOM 807 C CA . TYR A 1 106 ? 0.938 10.154 6.430 1.00 95.56 106 TYR A CA 1
ATOM 808 C C . TYR A 1 106 ? 1.020 11.671 6.568 1.00 95.56 106 TYR A C 1
ATOM 810 O O . TYR A 1 106 ? 2.023 12.195 7.064 1.00 95.56 106 TYR A O 1
ATOM 818 N N . PHE A 1 107 ? -0.078 12.342 6.230 1.00 94.38 107 PHE A N 1
ATOM 819 C CA . PHE A 1 107 ? -0.246 13.786 6.332 1.00 94.38 107 PHE A CA 1
ATOM 820 C C . PHE A 1 107 ? -1.397 14.103 7.292 1.00 94.38 107 PHE A C 1
ATOM 822 O O . PHE A 1 107 ? -2.521 13.626 7.106 1.00 94.38 107 PHE A O 1
ATOM 829 N N . ASP A 1 108 ? -1.134 14.927 8.312 1.00 90.69 108 ASP A N 1
ATOM 830 C CA . ASP A 1 108 ? -2.113 15.331 9.341 1.00 90.69 108 ASP A CA 1
ATOM 831 C C . ASP A 1 108 ? -3.070 16.436 8.842 1.00 90.69 108 ASP A C 1
ATOM 833 O O . ASP A 1 108 ? -3.333 17.426 9.521 1.00 90.69 108 ASP A O 1
ATOM 837 N N . ASN A 1 109 ? -3.569 16.265 7.617 1.00 90.00 109 ASN A N 1
ATOM 838 C CA . ASN A 1 109 ?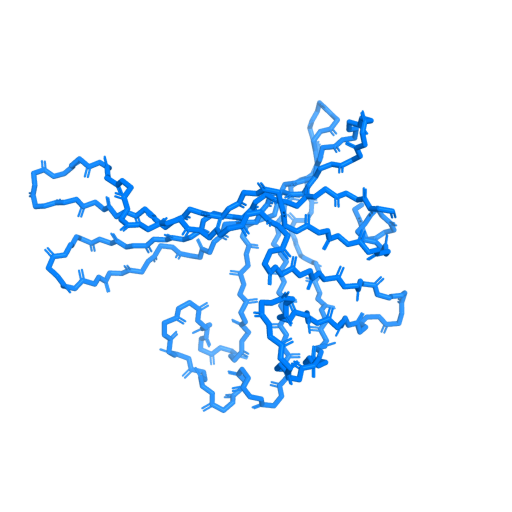 -4.541 17.143 6.975 1.00 90.00 109 ASN A CA 1
ATOM 839 C C . ASN A 1 109 ? -5.944 16.948 7.578 1.00 90.00 109 ASN A C 1
ATOM 841 O O . ASN A 1 109 ? -6.185 16.058 8.394 1.00 90.00 109 ASN A O 1
ATOM 845 N N . THR A 1 110 ? -6.902 17.782 7.166 1.00 91.44 110 THR A N 1
ATOM 846 C CA . THR A 1 110 ? -8.320 17.629 7.527 1.00 91.44 110 THR A CA 1
ATOM 847 C C . THR A 1 110 ? -9.158 17.466 6.254 1.00 91.44 110 THR A C 1
ATOM 849 O O . THR A 1 110 ? -9.440 18.471 5.602 1.00 91.44 110 THR A O 1
ATOM 852 N N . PRO A 1 111 ? -9.572 16.239 5.876 1.00 93.75 111 PRO A N 1
ATOM 853 C CA . PRO A 1 111 ? -9.307 14.949 6.535 1.00 93.75 111 PRO A CA 1
ATOM 854 C C . PRO A 1 111 ? -7.850 14.455 6.378 1.00 93.75 111 PRO A C 1
ATOM 856 O O . PRO A 1 111 ? -7.183 14.856 5.423 1.00 93.75 111 PRO A O 1
ATOM 859 N N . PRO A 1 112 ? -7.356 13.570 7.273 1.00 95.62 112 PRO A N 1
ATOM 860 C CA . PRO A 1 112 ? -6.020 12.990 7.152 1.00 95.62 112 PRO A CA 1
ATOM 861 C C . PRO A 1 112 ? -5.837 12.206 5.857 1.00 95.62 112 PRO A C 1
ATOM 863 O O . PRO A 1 112 ? -6.767 11.549 5.376 1.00 95.62 112 PRO A O 1
ATOM 866 N N . GLU A 1 113 ? -4.611 12.224 5.341 1.00 96.75 113 GLU A N 1
ATOM 867 C CA . GLU A 1 113 ? -4.257 11.572 4.084 1.00 96.75 113 GLU A CA 1
ATOM 868 C C . GLU A 1 113 ? -3.122 10.570 4.283 1.00 96.75 113 GLU A C 1
ATOM 870 O O . GLU A 1 113 ? -2.226 10.753 5.111 1.00 96.75 113 GLU A O 1
ATOM 875 N N . LEU A 1 114 ? -3.174 9.504 3.495 1.00 97.12 114 LEU A N 1
ATOM 876 C CA . LEU A 1 114 ? -2.208 8.421 3.486 1.00 97.12 114 LEU A CA 1
ATOM 877 C C . LEU A 1 114 ? -1.768 8.185 2.043 1.00 97.12 114 LEU A C 1
ATOM 879 O O . LEU A 1 114 ? -2.603 7.881 1.197 1.00 97.12 114 LEU A O 1
ATOM 883 N N . VAL A 1 115 ? -0.476 8.305 1.766 1.00 97.50 115 VAL A N 1
ATOM 884 C CA . VAL A 1 115 ? 0.123 7.954 0.477 1.00 97.50 115 VAL A CA 1
ATOM 885 C C . VAL A 1 115 ? 0.924 6.672 0.648 1.00 97.50 115 VAL A C 1
ATOM 887 O O . VAL A 1 115 ? 1.721 6.562 1.580 1.00 97.50 115 VAL A O 1
ATOM 890 N N . LEU A 1 116 ? 0.677 5.701 -0.226 1.00 97.94 116 LEU A N 1
ATOM 891 C CA . LEU A 1 116 ? 1.372 4.423 -0.297 1.00 97.94 116 LEU A CA 1
ATOM 892 C C . LEU A 1 116 ? 1.977 4.269 -1.687 1.00 97.94 116 LEU A C 1
ATOM 894 O O . LEU A 1 116 ? 1.260 4.390 -2.672 1.00 97.94 116 LEU A O 1
ATOM 898 N N . GLU A 1 117 ? 3.253 3.933 -1.762 1.00 98.06 117 GLU A N 1
ATOM 899 C CA . GLU A 1 117 ? 3.957 3.672 -3.016 1.00 98.06 117 GLU A CA 1
ATOM 900 C C . GLU A 1 117 ? 4.572 2.275 -2.960 1.00 98.06 117 GLU A C 1
ATOM 902 O O . GLU A 1 117 ? 5.202 1.908 -1.965 1.00 98.06 117 GLU A O 1
ATOM 907 N N . THR A 1 118 ? 4.351 1.459 -3.989 1.00 97.31 118 THR A N 1
ATOM 908 C CA . THR A 1 118 ? 4.987 0.139 -4.089 1.00 97.31 118 THR A CA 1
ATOM 909 C C . THR A 1 118 ? 6.475 0.270 -4.393 1.00 97.31 118 THR A C 1
ATOM 911 O O . THR A 1 118 ? 6.942 1.286 -4.888 1.00 97.31 118 THR A O 1
ATOM 914 N N . ILE A 1 119 ? 7.233 -0.809 -4.206 1.00 94.00 119 ILE A N 1
ATOM 915 C CA . ILE A 1 119 ? 8.578 -0.881 -4.788 1.00 94.00 119 ILE A CA 1
ATOM 916 C C . ILE A 1 119 ? 8.538 -0.671 -6.312 1.00 94.00 119 ILE A C 1
ATOM 918 O O . ILE A 1 119 ? 7.578 -1.074 -6.975 1.00 94.00 119 ILE A O 1
ATOM 922 N N . HIS A 1 120 ? 9.608 -0.095 -6.853 1.00 94.69 120 HIS A N 1
ATOM 923 C CA . HIS A 1 120 ? 9.843 -0.042 -8.291 1.00 94.69 120 HIS A CA 1
ATOM 924 C C . HIS A 1 120 ? 10.297 -1.424 -8.756 1.00 94.69 120 HIS A C 1
ATOM 926 O O . HIS A 1 120 ? 11.217 -2.013 -8.179 1.00 94.69 120 HIS A O 1
ATOM 932 N N . VAL A 1 121 ? 9.631 -1.966 -9.774 1.00 93.00 121 VAL A N 1
ATOM 933 C CA . VAL A 1 121 ? 9.929 -3.303 -10.301 1.00 93.00 121 VAL A CA 1
ATOM 934 C C . VAL A 1 121 ? 10.306 -3.211 -11.773 1.00 93.00 121 VAL A C 1
ATOM 936 O O . VAL A 1 121 ? 9.550 -2.616 -12.540 1.00 93.00 121 VAL A O 1
ATOM 939 N N . PRO A 1 122 ? 11.420 -3.826 -12.209 1.00 92.25 122 PRO A N 1
ATOM 940 C CA . PRO A 1 122 ? 11.767 -3.884 -13.621 1.00 92.25 122 PRO A CA 1
ATOM 941 C C . PRO A 1 122 ? 10.771 -4.744 -14.405 1.00 92.25 122 PRO A C 1
ATOM 943 O O . PRO A 1 122 ? 10.496 -5.883 -14.029 1.00 92.25 122 PRO A O 1
ATOM 946 N N . VAL A 1 123 ? 10.241 -4.217 -15.512 1.00 90.56 123 VAL A N 1
ATOM 947 C CA . VAL A 1 123 ? 9.198 -4.882 -16.315 1.00 90.56 123 VAL A CA 1
ATOM 948 C C . VAL A 1 123 ? 9.317 -4.533 -17.796 1.00 90.56 123 VAL A C 1
ATOM 950 O O . VAL A 1 123 ? 9.480 -3.374 -18.126 1.00 90.56 123 VAL A O 1
ATOM 953 N N . TYR A 1 124 ? 9.162 -5.495 -18.707 1.00 88.31 124 TYR A N 1
ATOM 954 C CA . TYR A 1 124 ? 9.129 -5.236 -20.158 1.00 88.31 124 TYR A CA 1
ATOM 955 C C . TYR A 1 124 ? 7.707 -4.846 -20.620 1.00 88.31 124 TYR A C 1
ATOM 957 O O . TYR A 1 124 ? 6.753 -5.470 -20.152 1.00 88.31 124 TYR A O 1
ATOM 965 N N . PRO A 1 125 ? 7.515 -3.873 -21.541 1.00 90.25 125 PRO A N 1
ATOM 966 C CA . PRO A 1 125 ? 8.518 -3.152 -22.341 1.00 90.25 125 PRO A CA 1
ATOM 967 C C . PRO A 1 125 ? 9.104 -1.888 -21.689 1.00 90.25 125 PRO A C 1
ATOM 969 O O . PRO A 1 125 ? 9.864 -1.167 -22.334 1.00 90.25 125 PRO A O 1
ATOM 972 N N . HIS A 1 126 ? 8.747 -1.593 -20.442 1.00 93.06 126 HIS A N 1
ATOM 973 C CA . HIS A 1 126 ? 9.255 -0.434 -19.709 1.00 93.06 126 HIS A CA 1
ATOM 974 C C . HIS A 1 126 ? 10.637 -0.722 -19.086 1.00 93.06 126 HIS A C 1
ATOM 976 O O . HIS A 1 126 ? 11.220 -1.789 -19.277 1.00 93.06 126 HIS A O 1
ATOM 982 N N . LYS A 1 127 ? 11.231 0.252 -18.395 1.00 93.75 127 LYS A N 1
ATOM 983 C CA . LYS A 1 127 ? 12.412 -0.008 -17.553 1.00 93.75 127 LYS A CA 1
ATOM 984 C C . LYS A 1 127 ? 11.989 -0.480 -16.172 1.00 93.75 127 LYS A C 1
ATOM 986 O O . LYS A 1 127 ? 12.552 -1.444 -15.666 1.00 93.75 127 LYS A O 1
ATOM 991 N N . GLU A 1 128 ? 10.978 0.169 -15.607 1.00 95.50 128 GLU A N 1
ATOM 992 C CA . GLU A 1 128 ? 10.378 -0.162 -14.319 1.00 95.50 128 GLU A CA 1
ATOM 993 C C . GLU A 1 128 ? 8.935 0.343 -14.232 1.00 95.50 128 GLU A C 1
ATOM 995 O O . GLU A 1 128 ? 8.531 1.189 -15.034 1.00 95.50 128 GLU A O 1
ATOM 1000 N N . ILE A 1 129 ? 8.181 -0.197 -13.273 1.00 96.62 129 ILE A N 1
ATOM 1001 C CA . ILE A 1 129 ? 6.807 0.180 -12.930 1.00 96.62 129 ILE A CA 1
ATOM 1002 C C . ILE A 1 129 ? 6.647 0.280 -11.410 1.00 96.62 129 ILE A C 1
ATOM 1004 O O . ILE A 1 129 ? 7.264 -0.486 -10.663 1.00 96.62 129 ILE A O 1
ATOM 1008 N N . TRP A 1 130 ? 5.784 1.184 -10.964 1.00 97.56 130 TRP A N 1
ATOM 1009 C CA . TRP A 1 130 ? 5.317 1.275 -9.583 1.00 97.56 130 TRP A CA 1
ATOM 1010 C C . TRP A 1 130 ? 3.862 1.742 -9.544 1.00 97.56 130 TRP A C 1
ATOM 1012 O O . TRP A 1 130 ? 3.260 2.097 -10.566 1.00 97.56 130 TRP A O 1
ATOM 1022 N N . VAL A 1 131 ? 3.267 1.677 -8.357 1.00 97.31 131 VAL A N 1
ATOM 1023 C CA . VAL A 1 131 ? 1.913 2.157 -8.109 1.00 97.31 131 VAL A CA 1
ATOM 1024 C C . VAL A 1 131 ? 1.914 3.055 -6.889 1.00 97.31 131 VAL A C 1
ATOM 1026 O O . VAL A 1 131 ? 2.402 2.669 -5.826 1.00 97.31 131 VAL A O 1
ATOM 1029 N N . GLU A 1 132 ? 1.305 4.221 -7.044 1.00 98.00 132 GLU A N 1
ATOM 1030 C CA . GLU A 1 132 ? 1.006 5.143 -5.964 1.00 98.00 132 GLU A CA 1
ATOM 1031 C C . GLU A 1 132 ? -0.485 5.126 -5.654 1.00 98.00 132 GLU A C 1
ATOM 1033 O O . GLU A 1 132 ? -1.345 5.198 -6.535 1.00 98.00 132 GLU A O 1
ATOM 1038 N N . TYR A 1 133 ? -0.801 5.083 -4.369 1.00 98.12 133 TYR A N 1
ATOM 1039 C CA . TYR A 1 133 ? -2.151 5.158 -3.853 1.00 98.12 133 TYR A CA 1
ATOM 1040 C C . TYR A 1 133 ? -2.245 6.295 -2.853 1.00 98.12 133 TYR A C 1
ATOM 1042 O O . TYR A 1 133 ? -1.492 6.347 -1.885 1.00 98.12 133 TYR A O 1
ATOM 1050 N N . LYS A 1 134 ? -3.233 7.163 -3.032 1.00 98.12 134 LYS A N 1
ATOM 1051 C CA . LYS A 1 134 ? -3.650 8.141 -2.038 1.00 98.12 134 LYS A CA 1
ATOM 1052 C C . LYS A 1 134 ? -4.975 7.700 -1.436 1.00 98.12 134 LYS A C 1
ATOM 1054 O O . LYS A 1 134 ? -5.958 7.492 -2.147 1.00 98.12 134 LYS A O 1
ATOM 1059 N N . TYR A 1 135 ? -5.003 7.606 -0.118 1.00 98.31 135 TYR A N 1
ATOM 1060 C CA . TYR A 1 135 ? -6.181 7.329 0.681 1.00 98.31 135 TYR A CA 1
ATOM 1061 C C . TYR A 1 135 ? -6.521 8.519 1.569 1.00 98.31 135 TYR A C 1
ATOM 1063 O O . TYR A 1 135 ? -5.653 9.285 1.993 1.00 98.31 135 TYR A O 1
ATOM 1071 N N . VAL A 1 136 ? -7.805 8.642 1.882 1.00 98.00 136 VAL A N 1
ATOM 1072 C CA . VAL A 1 136 ? -8.341 9.645 2.800 1.00 98.00 136 VAL A CA 1
ATOM 1073 C C . VAL A 1 136 ? -9.092 8.935 3.915 1.00 98.00 136 VAL A C 1
ATOM 1075 O O . VAL A 1 136 ? -9.831 7.978 3.664 1.00 98.00 136 VAL A O 1
ATOM 1078 N N . LYS A 1 137 ? -8.903 9.401 5.148 1.00 96.81 137 LYS A N 1
ATOM 1079 C CA . LYS A 1 137 ? -9.579 8.830 6.314 1.00 96.81 137 LYS A CA 1
ATOM 1080 C C . LYS A 1 137 ? -11.080 9.137 6.292 1.00 96.81 137 LYS A C 1
ATOM 1082 O O . LYS A 1 137 ? -11.472 10.248 5.924 1.00 96.81 137 LYS A O 1
ATOM 1087 N N . LYS A 1 138 ? -11.909 8.166 6.680 1.00 92.31 138 LYS A N 1
ATOM 1088 C CA . LYS A 1 138 ? -13.357 8.342 6.888 1.00 92.31 138 LYS A CA 1
ATOM 1089 C C . LYS A 1 138 ? -13.738 8.231 8.353 1.00 92.31 138 LYS A C 1
ATOM 1091 O O . LYS A 1 138 ? -13.027 7.517 9.095 1.00 92.31 138 LYS A O 1
#

pLDDT: mean 93.3, std 6.48, range [59.72, 98.31]

Foldseek 3Di:
DLVVLAAKWWFQWKWKWFQAPVRDIDTDDIDDGRQKMKHADPVQKMWIDGRPDPDDIDIWGKDWDPWDDDPQKIWGKIWTADPVLQVQDPPDCRHVNSINMWTWIWHVDVQTKIKTKTDWAQDPPTRTMIMITMITGD

Secondary structure (DSSP, 8-state):
-HHHH-EEEEEEEEEEEEE-TTS-EEEEEEEPTTSEEEEE-TTSEEEEEE-SSSPPPEEEEEEEEEEEEETTEEEEEEEEE-HHHHHTTTSTTB-TTS-EEEEEEEE--SS-EEEEEEPPB--SSSS-EEEEEEEEE-